Protein AF-A0A7J2IQB5-F1 (afdb_monomer)

Radius of gyration: 12.22 Å; Cα contacts (8 Å, |Δi|>4): 139; chains: 1; bounding box: 37×19×28 Å

pLDDT: mean 74.75, std 11.81, range [45.09, 90.75]

Mean predicted aligned error: 7.33 Å

Solvent-accessible surface area (backbone atoms only — not comparable to full-atom values): 4778 Å² total; per-residue (Å²): 139,76,85,42,60,51,51,64,42,89,60,66,63,49,71,45,66,55,31,53,45,78,45,72,65,89,64,79,88,81,41,85,57,38,53,45,37,40,35,34,31,80,85,64,28,17,29,40,36,39,32,29,65,88,59,51,67,52,73,56,69,81,26,81,40,68,64,60,32,49,55,54,48,51,58,56,51,60,64,72,78,108

Structure (mmCIF, N/CA/C/O backbone):
data_AF-A0A7J2IQB5-F1
#
_entry.id   AF-A0A7J2IQB5-F1
#
loop_
_atom_site.group_PDB
_atom_site.id
_atom_site.type_symbol
_atom_site.label_atom_id
_atom_site.label_alt_id
_atom_site.label_comp_id
_atom_site.label_asym_id
_atom_site.label_entity_id
_atom_site.label_seq_id
_atom_site.pdbx_PDB_ins_code
_atom_site.Cartn_x
_atom_site.Cartn_y
_atom_site.Cartn_z
_atom_site.occupancy
_atom_site.B_iso_or_equiv
_atom_site.auth_seq_id
_atom_site.auth_comp_id
_atom_site.auth_asym_id
_atom_site.auth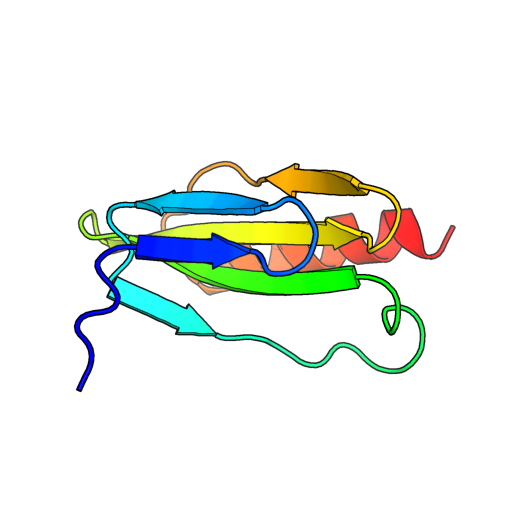_atom_id
_atom_site.pdbx_PDB_model_num
ATOM 1 N N . MET A 1 1 ? -18.643 12.778 -1.066 1.00 48.62 1 MET A N 1
ATOM 2 C CA . MET A 1 1 ? -17.990 11.549 -1.585 1.00 48.62 1 MET A CA 1
ATOM 3 C C . MET A 1 1 ? -17.037 11.056 -0.497 1.00 48.62 1 MET A C 1
ATOM 5 O O . MET A 1 1 ? -16.441 11.935 0.110 1.00 48.62 1 MET A O 1
ATOM 9 N N . PRO A 1 2 ? -16.975 9.747 -0.159 1.00 48.00 2 PRO A N 1
ATOM 10 C CA . PRO A 1 2 ? -16.502 8.726 -1.101 1.00 48.00 2 PRO A CA 1
ATOM 11 C C . PRO A 1 2 ? -17.276 7.386 -1.057 1.00 48.00 2 PRO A C 1
ATOM 13 O O . PRO A 1 2 ? -17.659 6.886 -0.006 1.00 48.00 2 PRO A O 1
ATOM 16 N N . ARG A 1 3 ? -17.479 6.764 -2.222 1.00 50.66 3 ARG A N 1
ATOM 17 C CA . ARG A 1 3 ? -17.840 5.339 -2.341 1.00 50.66 3 ARG A CA 1
ATOM 18 C C . ARG A 1 3 ? -16.852 4.670 -3.289 1.00 50.66 3 ARG A C 1
ATOM 20 O O . ARG A 1 3 ? -17.207 4.299 -4.402 1.00 50.66 3 ARG A O 1
ATOM 27 N N . VAL A 1 4 ? -15.593 4.553 -2.875 1.00 56.22 4 VAL A N 1
ATOM 28 C CA . VAL A 1 4 ? -14.626 3.740 -3.626 1.00 56.22 4 VAL A CA 1
ATOM 29 C C . VAL A 1 4 ? -14.704 2.313 -3.094 1.00 56.22 4 VAL A C 1
ATOM 31 O O . VAL A 1 4 ? -13.856 1.881 -2.335 1.00 56.22 4 VAL A O 1
ATOM 34 N N . HIS A 1 5 ? -15.753 1.578 -3.476 1.00 65.50 5 HIS A N 1
ATOM 35 C CA . HIS A 1 5 ? -15.972 0.181 -3.056 1.00 65.50 5 HIS A CA 1
ATOM 36 C C . HIS A 1 5 ? -14.941 -0.806 -3.618 1.00 65.50 5 HIS A C 1
ATOM 38 O O . HIS A 1 5 ? -14.866 -1.955 -3.177 1.00 65.50 5 HIS A O 1
ATOM 44 N N . SER A 1 6 ? -14.136 -0.338 -4.564 1.00 68.12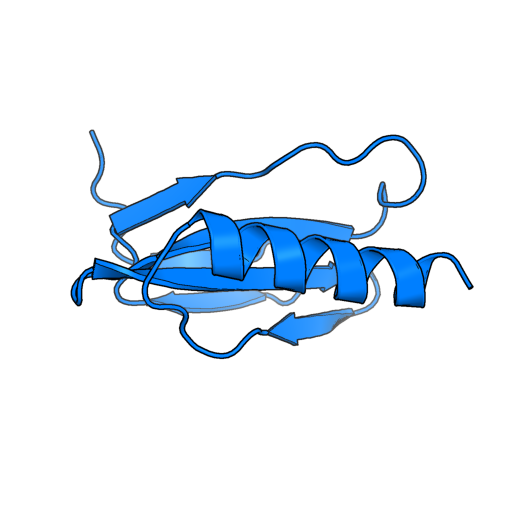 6 SER A N 1
ATOM 45 C CA . SER A 1 6 ? -12.994 -1.043 -5.104 1.00 68.12 6 SER A CA 1
ATOM 46 C C . SER A 1 6 ? -12.035 -0.048 -5.753 1.00 68.12 6 SER A C 1
ATOM 48 O O . SER A 1 6 ? -12.479 0.865 -6.449 1.00 68.12 6 SER A O 1
ATOM 50 N N . PHE A 1 7 ? -10.734 -0.243 -5.586 1.00 74.75 7 PHE A N 1
ATOM 51 C CA . PHE A 1 7 ? -9.698 0.449 -6.340 1.00 74.75 7 PHE A CA 1
ATOM 52 C C . PHE A 1 7 ? -9.068 -0.528 -7.329 1.00 74.75 7 PHE A C 1
ATOM 54 O O . PHE A 1 7 ? -8.504 -1.542 -6.922 1.00 74.75 7 PHE A O 1
ATOM 61 N N . ARG A 1 8 ? -9.145 -0.235 -8.629 1.00 75.56 8 ARG A N 1
ATOM 62 C CA . ARG A 1 8 ? -8.428 -1.014 -9.641 1.00 75.56 8 ARG A CA 1
ATOM 63 C C . ARG A 1 8 ? -7.115 -0.325 -9.968 1.00 75.56 8 ARG A C 1
ATOM 65 O O . ARG A 1 8 ? -7.117 0.793 -10.473 1.00 75.56 8 ARG A O 1
ATOM 72 N N . CYS A 1 9 ? -6.005 -1.008 -9.714 1.00 72.69 9 CYS A N 1
ATOM 73 C CA . CYS A 1 9 ? -4.694 -0.481 -10.048 1.00 72.69 9 CYS A CA 1
ATOM 74 C C . CYS A 1 9 ? -4.547 -0.356 -11.578 1.00 72.69 9 CYS A C 1
ATOM 76 O O . CYS A 1 9 ? -4.739 -1.351 -12.285 1.00 72.69 9 CYS A O 1
ATOM 78 N N . PRO A 1 10 ? -4.193 0.826 -12.112 1.00 69.81 10 PRO A N 1
ATOM 79 C CA . PRO A 1 10 ? -4.008 1.029 -13.546 1.00 69.81 10 PRO A CA 1
ATOM 80 C C . PRO A 1 10 ? -2.841 0.215 -14.123 1.00 69.81 10 PRO A C 1
ATOM 82 O O . PRO A 1 10 ? -2.905 -0.149 -15.298 1.00 69.81 10 PRO A O 1
ATOM 85 N N . TYR A 1 11 ? -1.842 -0.126 -13.303 1.00 72.25 11 TYR A N 1
ATOM 86 C CA . TYR A 1 11 ? -0.634 -0.842 -13.720 1.00 72.25 11 TYR A CA 1
ATOM 87 C C . TYR A 1 11 ? -0.819 -2.364 -13.667 1.00 72.25 11 TYR A C 1
ATOM 89 O O . TYR A 1 11 ? -0.958 -3.004 -14.705 1.00 72.25 11 TYR A O 1
ATOM 97 N N . CYS A 1 12 ? -0.955 -2.957 -12.477 1.00 70.25 12 CYS A N 1
ATOM 98 C CA . CYS A 1 12 ? -1.080 -4.417 -12.337 1.00 70.25 12 CYS A CA 1
ATOM 99 C C . CYS A 1 12 ? -2.492 -4.965 -12.603 1.00 70.25 12 CYS A C 1
ATOM 101 O O . CYS A 1 12 ? -2.728 -6.160 -12.438 1.00 70.25 12 CYS A O 1
ATOM 103 N N . LYS A 1 13 ? -3.456 -4.099 -12.948 1.00 75.06 13 LYS A N 1
ATOM 104 C CA . LYS A 1 13 ? -4.875 -4.418 -13.205 1.00 75.06 13 LYS A CA 1
ATOM 105 C C . LYS A 1 13 ? -5.621 -5.110 -12.055 1.00 75.06 13 LYS A C 1
ATOM 107 O O . LYS A 1 13 ? -6.817 -5.373 -12.222 1.00 75.06 13 LYS A O 1
ATOM 112 N N . LYS A 1 14 ? -4.967 -5.353 -10.907 1.00 73.88 14 LYS A N 1
ATOM 113 C CA . LYS A 1 14 ? -5.568 -5.919 -9.693 1.00 73.88 14 LYS A CA 1
ATOM 114 C C . LYS A 1 14 ? -6.629 -4.980 -9.137 1.00 73.88 14 LYS A C 1
ATOM 116 O O . LYS A 1 14 ? -6.447 -3.763 -9.094 1.00 73.88 14 LYS A O 1
ATOM 121 N N . GLU A 1 15 ? -7.726 -5.577 -8.701 1.00 77.56 15 GLU A N 1
ATOM 122 C CA . GLU A 1 15 ? -8.826 -4.901 -8.031 1.00 77.56 15 GLU A CA 1
ATOM 123 C C . GLU A 1 15 ? -8.706 -5.135 -6.523 1.00 77.56 15 GLU A C 1
ATOM 125 O O . GLU A 1 15 ? -8.649 -6.272 -6.057 1.00 77.56 15 GLU A O 1
ATOM 130 N N . PHE A 1 16 ? -8.660 -4.054 -5.757 1.00 75.50 16 PHE A N 1
ATOM 131 C CA . PHE A 1 16 ? -8.664 -4.075 -4.304 1.00 75.50 16 PHE A CA 1
ATOM 132 C C . PHE A 1 16 ? -10.046 -3.674 -3.813 1.00 75.50 16 PHE A C 1
ATOM 134 O O . PHE A 1 16 ? -10.524 -2.607 -4.179 1.00 75.50 16 PHE A O 1
ATOM 141 N N . ARG A 1 17 ? -10.692 -4.510 -3.000 1.00 77.44 17 ARG A N 1
ATOM 142 C CA . ARG A 1 17 ? -12.072 -4.312 -2.529 1.00 77.44 17 ARG A CA 1
ATOM 143 C C . ARG A 1 17 ? -12.114 -3.827 -1.083 1.00 77.44 17 ARG A C 1
ATOM 1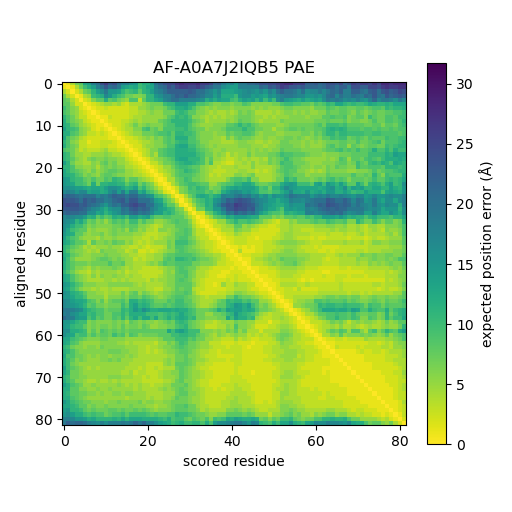45 O O . ARG A 1 17 ? -11.101 -3.836 -0.390 1.00 77.44 17 ARG A O 1
ATOM 152 N N . ASP A 1 18 ? -13.298 -3.393 -0.654 1.00 77.50 18 ASP A N 1
ATOM 153 C CA . ASP A 1 18 ? -13.598 -2.987 0.731 1.00 77.50 18 ASP A CA 1
ATOM 154 C C . ASP A 1 18 ? -12.788 -1.798 1.252 1.00 77.50 18 ASP A C 1
ATOM 156 O O . ASP A 1 18 ? -12.588 -1.625 2.458 1.00 77.50 18 ASP A O 1
ATOM 160 N N . ILE A 1 19 ? -12.380 -0.943 0.322 1.00 75.69 19 ILE A N 1
ATOM 161 C CA . ILE A 1 19 ? -11.717 0.316 0.611 1.00 75.69 19 ILE A CA 1
ATOM 162 C C . ILE A 1 19 ? -12.784 1.385 0.887 1.00 75.69 19 ILE A C 1
ATOM 164 O O . ILE A 1 19 ? -13.879 1.376 0.329 1.00 75.69 19 ILE A O 1
ATOM 168 N N . THR A 1 20 ? -12.494 2.287 1.813 1.00 74.44 20 THR A N 1
ATOM 169 C CA . THR A 1 20 ? -13.307 3.470 2.111 1.00 74.44 20 THR A CA 1
ATOM 170 C C . THR A 1 20 ? -12.613 4.746 1.652 1.00 74.44 20 THR A C 1
ATOM 172 O O . THR A 1 20 ? -13.284 5.712 1.305 1.00 74.44 20 THR A O 1
ATOM 175 N N . GLU A 1 21 ? -11.280 4.739 1.616 1.00 75.50 21 GLU A N 1
ATOM 176 C CA . GLU A 1 21 ? -10.445 5.877 1.234 1.00 75.50 21 GLU A CA 1
ATOM 177 C C . GLU A 1 21 ? -9.178 5.374 0.537 1.00 75.50 21 GLU A C 1
ATOM 179 O O . GLU A 1 21 ? -8.597 4.385 0.983 1.00 75.50 21 GLU A O 1
ATOM 184 N N . VAL A 1 22 ? -8.764 6.041 -0.543 1.00 72.38 22 VAL A N 1
ATOM 185 C CA . VAL A 1 22 ? -7.465 5.840 -1.198 1.00 72.38 22 VAL A CA 1
ATOM 186 C C . VAL A 1 22 ? -6.784 7.192 -1.283 1.00 72.38 22 VAL A C 1
ATOM 188 O O . VAL A 1 22 ? -7.365 8.131 -1.826 1.00 72.38 22 VAL A O 1
ATOM 191 N N . THR A 1 23 ? -5.551 7.258 -0.805 1.00 72.00 23 THR A N 1
ATOM 192 C CA . THR A 1 23 ? -4.707 8.443 -0.898 1.00 72.00 23 THR A CA 1
ATOM 193 C C . THR A 1 23 ? -3.437 8.050 -1.628 1.00 72.00 23 THR A C 1
ATOM 195 O O . THR A 1 23 ? -2.688 7.184 -1.174 1.00 72.00 23 THR A O 1
ATOM 198 N N . THR A 1 24 ? -3.220 8.651 -2.792 1.00 66.62 24 THR A N 1
ATOM 199 C CA . THR A 1 24 ? -1.944 8.577 -3.501 1.00 66.62 24 THR A CA 1
ATOM 200 C C . THR A 1 24 ? -1.046 9.659 -2.929 1.00 66.62 24 THR A C 1
ATOM 202 O O . THR A 1 24 ? -1.362 10.843 -3.032 1.00 66.62 24 THR A O 1
ATOM 205 N N . GLU A 1 25 ? 0.036 9.251 -2.285 1.00 64.62 25 GLU A N 1
ATOM 206 C CA . GLU A 1 25 ? 1.038 10.163 -1.742 1.00 64.62 25 GLU A CA 1
ATOM 207 C C . GLU A 1 25 ? 2.159 10.278 -2.785 1.00 64.62 25 GLU A C 1
ATOM 209 O O . GLU A 1 25 ? 2.657 9.261 -3.273 1.00 64.62 25 GLU A O 1
ATOM 214 N N . ASN A 1 26 ? 2.522 11.507 -3.161 1.00 58.12 26 ASN A N 1
ATOM 215 C CA . ASN A 1 26 ? 3.642 11.754 -4.067 1.00 58.12 26 ASN A CA 1
ATOM 216 C C . ASN A 1 26 ? 4.944 11.669 -3.266 1.00 58.12 26 ASN A C 1
ATOM 218 O O . ASN A 1 26 ? 5.260 12.575 -2.496 1.00 58.12 26 ASN A O 1
ATOM 222 N N . PHE A 1 27 ? 5.696 10.591 -3.462 1.00 58.97 27 PHE A N 1
ATOM 223 C CA . PHE A 1 27 ? 7.071 10.478 -2.986 1.00 58.97 27 PHE A CA 1
ATOM 224 C C . PHE A 1 27 ? 7.998 10.863 -4.152 1.00 58.97 27 PHE A C 1
ATOM 226 O O . PHE A 1 27 ? 7.900 10.286 -5.232 1.00 58.97 27 PHE A O 1
ATOM 233 N N . SER A 1 28 ? 8.786 11.925 -3.954 1.00 45.09 28 SER A N 1
ATOM 234 C CA . SER A 1 28 ? 9.572 12.656 -4.968 1.00 45.09 28 SER A CA 1
ATOM 235 C C . SER A 1 28 ? 10.385 11.755 -5.905 1.00 45.09 28 SER A C 1
ATOM 237 O O . SER A 1 28 ? 11.075 10.865 -5.429 1.00 45.09 28 SER A O 1
ATOM 239 N N . ASP A 1 29 ? 10.312 12.055 -7.207 1.00 49.00 29 ASP A N 1
ATOM 240 C CA . ASP A 1 29 ? 11.187 11.750 -8.363 1.00 49.00 29 ASP A CA 1
ATOM 241 C C . ASP A 1 29 ? 11.767 10.340 -8.606 1.00 49.00 29 ASP A C 1
ATOM 243 O O . ASP A 1 29 ? 12.024 10.004 -9.760 1.00 49.00 29 ASP A O 1
ATOM 247 N N . VAL A 1 30 ? 11.914 9.474 -7.606 1.00 51.78 30 VAL A N 1
ATOM 248 C CA . VAL A 1 30 ? 12.497 8.127 -7.763 1.00 51.78 30 VAL A CA 1
ATOM 249 C C . VAL A 1 30 ? 11.429 7.078 -8.095 1.00 51.78 30 VAL A C 1
ATOM 251 O O . VAL A 1 30 ? 11.720 6.011 -8.628 1.00 51.78 30 VAL A O 1
ATOM 254 N N . VAL A 1 31 ? 10.149 7.406 -7.892 1.00 55.50 31 VAL A N 1
ATOM 255 C CA . VAL A 1 31 ? 9.038 6.460 -8.061 1.00 55.50 31 VAL A CA 1
ATOM 256 C C . VAL A 1 31 ? 8.095 6.825 -9.213 1.00 55.50 31 VAL A C 1
ATOM 258 O O . VAL A 1 31 ? 6.922 6.463 -9.206 1.00 55.50 31 VAL A O 1
ATOM 261 N N . PHE A 1 32 ? 8.580 7.508 -10.254 1.00 53.72 32 PHE A N 1
ATOM 262 C CA . PHE A 1 32 ? 7.754 7.787 -11.444 1.00 53.72 32 PHE A CA 1
ATOM 263 C C . PHE A 1 32 ? 7.206 6.510 -12.104 1.00 53.72 32 PHE A C 1
ATOM 265 O O . PHE A 1 32 ? 6.141 6.534 -12.722 1.00 53.72 32 PHE A O 1
ATOM 272 N N . GLU A 1 33 ? 7.895 5.379 -11.928 1.00 61.09 33 GLU A N 1
ATOM 273 C CA . GLU A 1 33 ? 7.464 4.082 -12.449 1.00 61.09 33 GLU A CA 1
ATOM 274 C C . GLU A 1 33 ? 6.548 3.289 -11.509 1.00 61.09 33 GLU A C 1
ATOM 276 O O . GLU A 1 33 ? 6.035 2.257 -11.939 1.00 61.09 33 GLU A O 1
ATOM 281 N N . HIS A 1 34 ? 6.309 3.719 -10.259 1.00 68.88 34 HIS A N 1
ATOM 282 C CA . HIS A 1 34 ? 5.432 2.970 -9.351 1.00 68.88 34 HIS A CA 1
ATOM 283 C C . HIS A 1 34 ? 4.275 3.802 -8.804 1.00 68.88 34 HIS A C 1
ATOM 285 O O . HIS A 1 34 ? 4.419 4.918 -8.318 1.00 68.88 34 HIS A O 1
ATOM 291 N N . LEU A 1 35 ? 3.088 3.204 -8.811 1.00 73.00 35 LEU A N 1
ATOM 292 C CA . LEU A 1 35 ? 1.938 3.721 -8.096 1.00 73.00 35 LEU A CA 1
ATOM 293 C C . LEU A 1 35 ? 2.033 3.359 -6.623 1.00 73.00 35 LEU A C 1
ATOM 295 O O . LEU A 1 35 ? 1.919 2.182 -6.268 1.00 73.00 35 LEU A O 1
ATOM 299 N N . ILE A 1 36 ? 2.141 4.380 -5.783 1.00 76.56 36 ILE A N 1
ATOM 300 C CA . ILE A 1 36 ? 2.042 4.252 -4.336 1.00 76.56 36 ILE A CA 1
ATOM 301 C C . ILE A 1 36 ? 0.665 4.738 -3.898 1.00 76.56 36 ILE A C 1
ATOM 303 O O . ILE A 1 36 ? 0.261 5.863 -4.199 1.00 76.56 36 ILE A O 1
ATOM 307 N N . ALA A 1 37 ? -0.065 3.902 -3.163 1.00 78.81 37 ALA A N 1
ATOM 308 C CA . ALA A 1 37 ? -1.272 4.367 -2.498 1.00 78.81 37 ALA A CA 1
ATOM 309 C C . ALA A 1 37 ? -1.446 3.759 -1.113 1.00 78.81 37 ALA A C 1
ATOM 311 O O . ALA A 1 37 ? -1.206 2.571 -0.888 1.00 78.81 37 ALA A O 1
ATOM 312 N N . VAL A 1 38 ? -1.952 4.592 -0.210 1.00 82.94 38 VAL A N 1
ATOM 313 C CA . VAL A 1 38 ? -2.460 4.208 1.102 1.00 82.94 38 VAL A CA 1
ATOM 314 C C . VAL A 1 38 ? -3.969 4.050 0.995 1.00 82.94 38 VAL A C 1
ATOM 316 O O . VAL A 1 38 ? -4.648 4.835 0.338 1.00 82.94 38 VAL A O 1
ATOM 319 N N . ARG A 1 39 ? -4.513 3.027 1.643 1.00 85.44 39 ARG A N 1
ATOM 320 C CA . ARG A 1 39 ? -5.942 2.720 1.665 1.00 85.44 39 ARG A CA 1
ATOM 321 C C . ARG A 1 39 ? -6.429 2.553 3.093 1.00 85.44 39 ARG A C 1
ATOM 323 O O . ARG A 1 39 ? -5.746 1.948 3.919 1.00 85.44 39 ARG A O 1
ATOM 330 N N . LYS A 1 40 ? -7.641 3.030 3.353 1.00 86.06 40 LYS A N 1
ATOM 331 C CA . LYS A 1 40 ? -8.402 2.715 4.563 1.00 86.06 40 LYS A CA 1
ATOM 332 C C . LYS A 1 40 ? -9.474 1.692 4.224 1.00 86.06 40 LYS A C 1
ATOM 334 O O . LYS A 1 40 ? -10.163 1.840 3.220 1.00 86.06 40 LYS A O 1
ATOM 339 N N . TYR A 1 41 ? -9.616 0.670 5.049 1.00 84.31 41 TYR A N 1
ATOM 340 C CA . TYR A 1 41 ? -10.592 -0.397 4.884 1.00 84.31 41 TYR A CA 1
ATOM 341 C C . TYR A 1 41 ? -11.819 -0.192 5.775 1.00 84.31 41 TYR A C 1
ATOM 343 O O . TYR A 1 41 ? -11.768 0.514 6.784 1.00 84.31 41 TYR A O 1
ATOM 351 N N . LYS A 1 42 ? -12.926 -0.875 5.448 1.00 81.56 42 LYS A N 1
ATOM 352 C CA . LYS A 1 42 ? -14.176 -0.834 6.238 1.00 81.56 42 LYS A CA 1
ATOM 353 C C . LYS A 1 42 ? -14.004 -1.228 7.708 1.00 81.56 42 LYS A C 1
ATOM 355 O O . LYS A 1 42 ? -14.750 -0.753 8.554 1.00 81.56 42 LYS A O 1
ATOM 360 N N . ASN A 1 43 ? -13.030 -2.082 8.014 1.00 84.38 43 ASN A N 1
ATOM 361 C CA . ASN A 1 43 ? -12.694 -2.489 9.381 1.00 84.38 43 ASN A CA 1
ATOM 362 C C . ASN A 1 43 ? -11.823 -1.455 10.125 1.00 84.38 43 ASN A C 1
ATOM 364 O O . ASN A 1 43 ? -11.207 -1.801 11.127 1.00 84.38 43 ASN A O 1
ATOM 368 N N . ASN A 1 44 ? -11.745 -0.214 9.629 1.00 84.00 44 ASN A N 1
ATOM 369 C CA . ASN A 1 44 ? -10.892 0.868 10.125 1.00 84.00 44 ASN A CA 1
ATOM 370 C C . ASN A 1 44 ? -9.385 0.585 10.095 1.00 84.00 44 ASN A C 1
ATOM 372 O O . ASN A 1 44 ? -8.619 1.389 10.618 1.00 84.00 44 ASN A O 1
ATOM 376 N N . LYS A 1 45 ? -8.948 -0.490 9.432 1.00 88.75 45 LYS A N 1
ATOM 377 C CA . LYS A 1 45 ? -7.527 -0.759 9.230 1.00 88.75 45 LYS A CA 1
ATOM 378 C C . LYS A 1 45 ? -6.988 -0.015 8.018 1.00 88.75 45 LYS A C 1
ATOM 380 O O . LYS A 1 45 ? -7.721 0.322 7.086 1.00 88.75 45 LYS A O 1
ATOM 385 N N . TYR A 1 46 ? -5.684 0.187 8.014 1.00 89.19 46 TYR A N 1
ATOM 386 C CA . TYR A 1 46 ? -4.932 0.810 6.941 1.00 89.19 46 TYR A CA 1
ATOM 387 C C . TYR A 1 46 ? -4.103 -0.235 6.201 1.00 89.19 46 TYR A C 1
ATOM 389 O O . TYR A 1 46 ? -3.772 -1.289 6.731 1.00 89.19 46 TYR A O 1
ATOM 397 N N . GLY A 1 47 ? -3.776 0.039 4.952 1.00 88.94 47 GLY A N 1
ATOM 398 C CA . GLY A 1 47 ? -2.779 -0.715 4.208 1.00 88.94 47 GLY A CA 1
ATOM 399 C C . GLY A 1 47 ? -2.226 0.139 3.086 1.00 88.94 47 GLY A C 1
ATOM 400 O O . GLY A 1 47 ? -2.762 1.202 2.786 1.00 88.94 47 GLY A O 1
ATOM 401 N N . PHE A 1 48 ? -1.188 -0.344 2.431 1.00 86.56 48 PHE A N 1
ATOM 402 C CA . PHE A 1 48 ? -0.620 0.291 1.260 1.00 86.56 48 PHE A CA 1
ATOM 403 C C . PHE A 1 48 ? -0.359 -0.737 0.168 1.00 86.56 48 PHE A C 1
ATOM 405 O O . PHE A 1 48 ? -0.351 -1.954 0.391 1.00 86.56 48 PHE A O 1
ATOM 412 N N . PHE A 1 49 ? -0.174 -0.239 -1.042 1.00 82.94 49 PHE A N 1
ATOM 413 C CA . PHE A 1 49 ? 0.435 -1.007 -2.108 1.00 82.94 49 PHE A CA 1
ATOM 414 C C . PHE A 1 49 ? 1.388 -0.113 -2.893 1.00 82.94 49 PHE A C 1
ATOM 416 O O . PHE A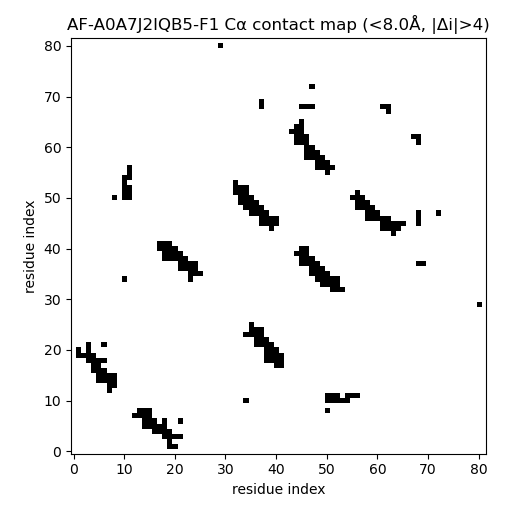 1 49 ? 1.154 1.088 -3.034 1.00 82.94 49 PHE A O 1
ATOM 423 N N . ILE A 1 50 ? 2.441 -0.735 -3.404 1.00 82.94 50 ILE A N 1
ATOM 424 C CA . ILE A 1 50 ? 3.405 -0.146 -4.325 1.00 82.94 50 ILE A CA 1
ATOM 425 C C . ILE A 1 50 ? 3.352 -1.013 -5.571 1.00 82.94 50 ILE A C 1
ATOM 427 O O . ILE A 1 50 ? 3.546 -2.222 -5.475 1.00 82.94 50 ILE A O 1
ATOM 431 N N . VAL A 1 51 ? 3.028 -0.453 -6.729 1.00 77.56 51 VAL A N 1
ATOM 432 C CA . VAL A 1 51 ? 2.924 -1.231 -7.969 1.00 77.56 51 VAL A CA 1
ATOM 433 C C . VAL A 1 51 ? 3.757 -0.583 -9.051 1.00 77.56 51 VAL A C 1
ATOM 435 O O . VAL A 1 51 ? 3.451 0.532 -9.448 1.00 77.56 51 VAL A O 1
ATOM 438 N N . SER A 1 52 ? 4.739 -1.318 -9.560 1.00 74.25 52 SER A N 1
ATOM 439 C CA . SER A 1 52 ? 5.554 -0.932 -10.707 1.00 74.25 52 SER A CA 1
ATOM 440 C C . SER A 1 52 ? 4.766 -1.023 -12.016 1.00 74.25 52 SER A C 1
ATOM 442 O O . SER A 1 52 ? 3.946 -1.929 -12.215 1.00 74.25 52 SER A O 1
ATOM 444 N N . SER A 1 53 ? 5.075 -0.128 -12.947 1.00 67.56 53 SER A N 1
ATOM 445 C CA . SER A 1 53 ? 4.665 -0.173 -14.350 1.00 67.56 53 SER A CA 1
ATOM 446 C C . SER A 1 53 ? 5.104 -1.468 -15.047 1.00 67.56 53 SER A C 1
ATOM 448 O O . SER A 1 53 ? 4.382 -1.960 -15.914 1.00 67.56 53 SER A O 1
ATOM 450 N N . ALA A 1 54 ? 6.211 -2.077 -14.607 1.00 68.31 54 ALA A N 1
ATOM 451 C CA . ALA A 1 54 ? 6.752 -3.330 -15.135 1.00 68.31 54 ALA A CA 1
ATOM 452 C C . ALA A 1 54 ? 5.974 -4.593 -14.699 1.00 68.31 54 ALA A C 1
ATOM 454 O O . ALA A 1 54 ? 6.321 -5.706 -15.089 1.00 68.31 54 ALA A O 1
ATOM 455 N N . GLY A 1 55 ? 4.908 -4.449 -13.900 1.00 60.03 55 GLY A N 1
ATOM 456 C CA . GLY A 1 55 ? 4.025 -5.559 -13.516 1.00 60.03 55 GLY A CA 1
ATOM 457 C C . GLY A 1 55 ? 4.339 -6.216 -12.167 1.00 60.03 55 GLY A C 1
ATOM 458 O O . GLY A 1 55 ? 3.641 -7.152 -11.772 1.00 60.03 55 GLY A O 1
ATOM 459 N N . GLY A 1 56 ? 5.327 -5.706 -11.426 1.00 69.00 56 GLY A N 1
ATOM 460 C CA . GLY A 1 56 ? 5.601 -6.073 -10.033 1.00 69.00 56 GLY A CA 1
ATOM 461 C C . GLY A 1 56 ? 4.828 -5.213 -9.029 1.00 69.00 56 GLY A C 1
ATOM 462 O O . GLY A 1 56 ? 4.402 -4.102 -9.340 1.00 69.00 56 GLY A O 1
ATOM 463 N N . GLY A 1 57 ? 4.634 -5.702 -7.804 1.00 73.50 57 GLY A N 1
ATOM 464 C CA . GLY A 1 57 ? 4.086 -4.856 -6.749 1.00 73.50 57 GLY A CA 1
ATOM 465 C C . GLY A 1 57 ? 4.060 -5.486 -5.364 1.00 73.50 57 GLY A C 1
ATOM 466 O O . GLY A 1 57 ? 3.799 -6.679 -5.210 1.00 73.50 57 GLY A O 1
ATOM 467 N N . VAL A 1 58 ? 4.284 -4.645 -4.362 1.00 78.94 58 VAL A N 1
ATOM 468 C CA . VAL A 1 58 ? 4.191 -4.963 -2.940 1.00 78.94 58 VAL A CA 1
ATOM 469 C C . VAL A 1 58 ? 2.791 -4.610 -2.454 1.00 78.94 58 VAL A C 1
ATOM 471 O O . VAL A 1 58 ? 2.271 -3.528 -2.725 1.00 78.94 58 VAL A O 1
ATOM 474 N N . ILE A 1 59 ? 2.157 -5.534 -1.735 1.00 78.94 59 ILE A N 1
ATOM 475 C CA . ILE A 1 59 ? 0.875 -5.306 -1.068 1.00 78.94 59 ILE A CA 1
ATOM 476 C C . ILE A 1 59 ? 1.113 -5.527 0.416 1.00 78.94 59 ILE A C 1
ATOM 478 O O . ILE A 1 59 ? 1.499 -6.622 0.821 1.00 78.94 59 ILE A O 1
ATOM 482 N N . SER A 1 60 ? 0.882 -4.495 1.220 1.00 81.62 60 SER A N 1
ATOM 483 C CA . SER A 1 60 ? 1.150 -4.571 2.648 1.00 81.62 60 SER A CA 1
ATOM 484 C C . SER A 1 60 ? 0.104 -5.404 3.398 1.00 81.62 60 SER A C 1
ATOM 486 O O . SER A 1 60 ? -1.051 -5.498 2.951 1.00 81.62 60 SER A O 1
ATOM 488 N N . PRO A 1 61 ? 0.458 -5.908 4.596 1.00 81.00 61 PRO A N 1
ATOM 489 C C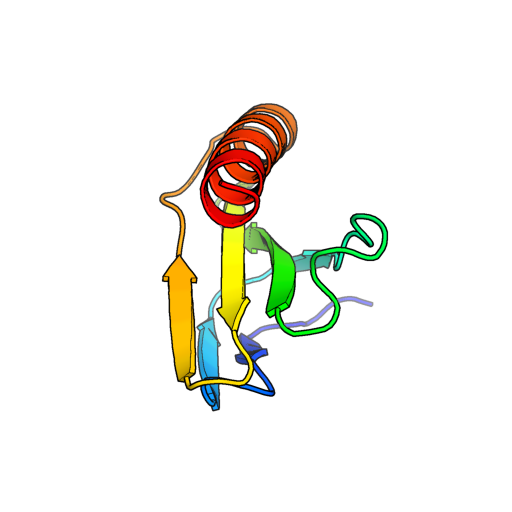A . PRO A 1 61 ? -0.520 -6.334 5.592 1.00 81.00 61 PRO A CA 1
ATOM 490 C C . PRO A 1 61 ? -1.387 -5.157 6.077 1.00 81.00 61 PRO A C 1
ATOM 492 O O . PRO A 1 61 ? -1.202 -4.005 5.671 1.00 81.00 61 PRO A O 1
ATOM 495 N N . PHE A 1 62 ? -2.361 -5.464 6.935 1.00 88.44 62 PHE A N 1
ATOM 496 C CA . PHE A 1 62 ? -3.220 -4.467 7.566 1.00 88.44 62 PHE A CA 1
ATOM 497 C C . PHE A 1 62 ? -2.557 -3.858 8.808 1.00 88.44 62 PHE A C 1
ATOM 499 O O . PHE A 1 62 ? -2.012 -4.590 9.630 1.00 88.44 62 PHE A O 1
ATOM 506 N N . PHE A 1 63 ? -2.696 -2.546 8.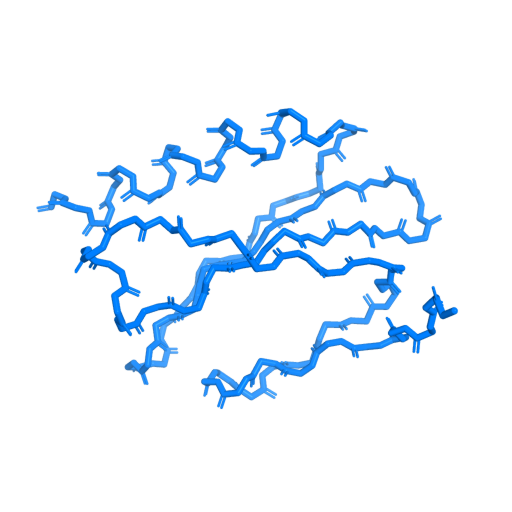971 1.00 90.75 63 PHE A N 1
ATOM 507 C CA . PHE A 1 63 ? -2.227 -1.765 10.116 1.00 90.75 63 PHE A CA 1
ATOM 508 C C . PHE A 1 63 ? -3.411 -1.162 10.865 1.00 90.75 63 PHE A C 1
ATOM 510 O O . PHE A 1 63 ? -4.439 -0.862 10.254 1.00 90.75 63 PHE A O 1
ATOM 517 N N . ASP A 1 64 ? -3.286 -0.969 12.174 1.00 90.00 64 ASP A N 1
ATOM 518 C CA . ASP A 1 64 ? -4.369 -0.406 12.982 1.00 90.00 64 ASP A CA 1
ATOM 519 C C . ASP A 1 64 ? -4.414 1.127 12.875 1.00 90.00 64 ASP A C 1
ATOM 521 O O . ASP A 1 64 ? -5.488 1.724 12.964 1.00 90.00 64 ASP A O 1
ATOM 525 N N . THR A 1 65 ? -3.280 1.771 12.571 1.00 89.81 65 THR A N 1
ATOM 526 C CA . THR A 1 65 ? -3.189 3.228 12.388 1.00 89.81 65 THR A CA 1
ATOM 527 C C . THR A 1 65 ? -2.634 3.641 11.019 1.00 89.81 65 THR A C 1
ATOM 529 O O . THR A 1 65 ? -1.891 2.908 10.359 1.00 89.81 65 THR A O 1
ATOM 532 N N . ARG A 1 66 ? -2.971 4.867 10.581 1.00 85.62 66 ARG A N 1
ATOM 533 C CA . ARG A 1 66 ? -2.402 5.467 9.358 1.00 85.62 66 ARG A CA 1
ATOM 534 C C . ARG A 1 66 ? -0.887 5.641 9.479 1.00 85.62 66 ARG A C 1
ATOM 536 O O . ARG A 1 66 ? -0.178 5.470 8.496 1.00 85.62 66 ARG A O 1
ATOM 543 N N . GLU A 1 67 ? -0.401 5.981 10.666 1.00 89.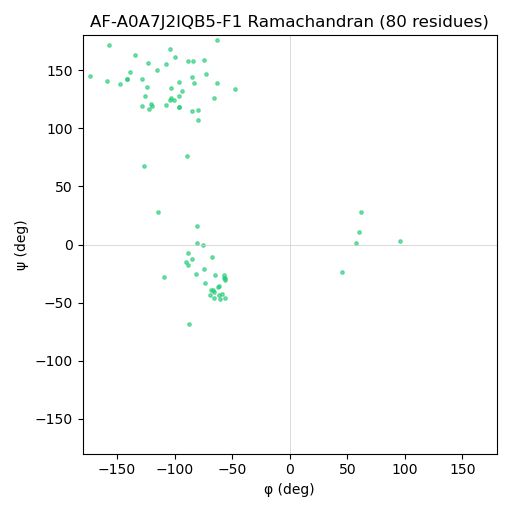06 67 GLU A N 1
ATOM 544 C CA . GLU A 1 67 ? 1.009 6.275 10.913 1.00 89.06 67 GLU A CA 1
ATOM 545 C C . GLU A 1 67 ? 1.889 5.024 10.814 1.00 89.06 67 GLU A C 1
ATOM 547 O O . GLU A 1 67 ? 2.904 5.046 10.122 1.00 89.06 67 GLU A O 1
ATOM 552 N N . GLU A 1 68 ? 1.458 3.897 11.389 1.00 90.44 68 GLU A N 1
ATOM 553 C CA . GLU A 1 68 ? 2.130 2.601 11.209 1.00 90.44 68 GLU A CA 1
ATOM 554 C C . GLU A 1 68 ? 2.197 2.199 9.735 1.00 90.44 68 GLU A C 1
ATOM 556 O O . GLU A 1 68 ? 3.243 1.770 9.247 1.00 90.44 68 GLU A O 1
ATOM 561 N N . CYS A 1 69 ? 1.093 2.399 9.012 1.00 90.00 69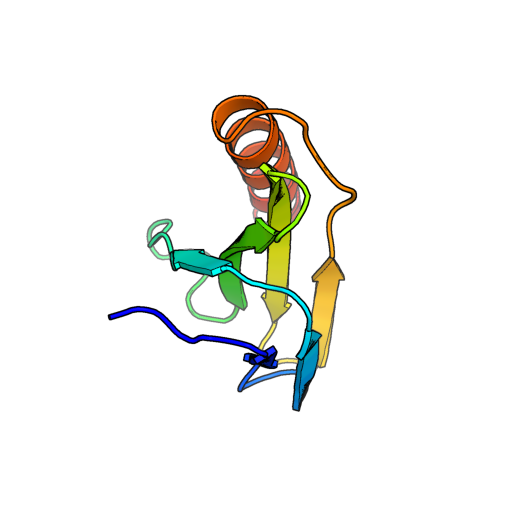 CYS A N 1
ATOM 562 C CA . CYS A 1 69 ? 1.022 2.130 7.584 1.00 90.00 69 CYS A CA 1
ATOM 563 C C . CYS A 1 69 ? 2.007 2.998 6.787 1.00 90.00 69 CYS A C 1
ATOM 565 O O . CYS A 1 69 ? 2.676 2.491 5.890 1.00 90.00 69 CYS A O 1
ATOM 567 N N . LEU A 1 70 ? 2.113 4.291 7.108 1.00 85.44 70 LEU A N 1
ATOM 568 C CA . LEU A 1 70 ? 3.041 5.214 6.450 1.00 85.44 70 LEU A CA 1
ATOM 569 C C . LEU A 1 70 ? 4.503 4.898 6.783 1.00 85.44 70 LEU A C 1
ATOM 571 O O . LEU A 1 70 ? 5.352 4.959 5.900 1.00 85.44 70 LEU A O 1
ATOM 575 N N . ASN A 1 71 ? 4.804 4.527 8.026 1.00 88.69 71 ASN A N 1
ATOM 576 C CA . ASN A 1 71 ? 6.154 4.139 8.433 1.00 88.69 71 ASN A CA 1
ATOM 577 C C . ASN A 1 71 ? 6.603 2.845 7.745 1.00 88.69 71 ASN A C 1
ATOM 579 O O . ASN A 1 71 ? 7.740 2.753 7.288 1.00 88.69 71 ASN A O 1
ATOM 583 N N . ALA A 1 72 ? 5.712 1.860 7.626 1.00 88.56 72 ALA A N 1
ATOM 584 C CA . ALA A 1 72 ? 5.988 0.642 6.872 1.00 88.56 72 ALA A CA 1
ATOM 585 C C . ALA A 1 72 ? 6.137 0.921 5.368 1.00 88.56 72 ALA A C 1
ATOM 587 O O . ALA A 1 72 ? 7.033 0.370 4.739 1.00 88.56 72 ALA A O 1
ATOM 588 N N . LEU A 1 73 ? 5.313 1.813 4.809 1.00 85.69 73 LEU A N 1
ATOM 589 C CA . LEU A 1 73 ? 5.422 2.237 3.415 1.00 85.69 73 LEU A CA 1
ATOM 590 C C . LEU A 1 73 ? 6.776 2.897 3.124 1.00 85.69 73 LEU A C 1
ATOM 592 O O . LEU A 1 73 ? 7.417 2.525 2.150 1.00 85.69 73 LEU A O 1
ATOM 596 N N . LYS A 1 74 ? 7.235 3.821 3.979 1.00 84.19 74 LYS A N 1
ATOM 597 C CA . LYS A 1 74 ? 8.553 4.465 3.841 1.00 84.19 74 LYS A CA 1
ATOM 598 C C . LYS A 1 74 ? 9.685 3.439 3.793 1.00 84.19 74 LYS A C 1
ATOM 600 O O . LYS A 1 74 ? 10.491 3.494 2.878 1.00 84.19 74 LYS A O 1
ATOM 605 N N . ARG A 1 75 ? 9.672 2.452 4.695 1.00 84.94 75 ARG A N 1
ATOM 606 C CA . ARG A 1 75 ? 10.677 1.374 4.715 1.00 84.94 75 ARG A CA 1
ATOM 607 C C . ARG A 1 75 ? 10.683 0.527 3.447 1.00 84.94 75 ARG A C 1
ATOM 609 O O . ARG A 1 75 ? 11.733 0.042 3.049 1.00 84.94 75 ARG A O 1
ATOM 616 N N . GLU A 1 76 ? 9.518 0.282 2.849 1.00 84.56 76 GLU A N 1
ATOM 617 C CA . GLU A 1 76 ? 9.448 -0.445 1.578 1.00 84.56 76 GLU A CA 1
ATOM 618 C C . GLU A 1 76 ? 9.924 0.413 0.402 1.00 84.56 76 GLU A C 1
ATOM 620 O O . GLU A 1 76 ? 10.529 -0.130 -0.513 1.00 84.56 76 GLU A O 1
ATOM 625 N N . ILE A 1 77 ? 9.692 1.730 0.431 1.00 78.94 77 ILE A N 1
ATOM 626 C CA . ILE A 1 77 ? 10.227 2.662 -0.572 1.00 78.94 77 ILE A CA 1
ATOM 627 C C . ILE A 1 77 ? 11.755 2.719 -0.480 1.00 78.94 77 ILE A C 1
ATOM 629 O O . ILE A 1 77 ? 12.404 2.544 -1.501 1.00 78.94 77 ILE A O 1
ATOM 633 N N . GLU A 1 78 ? 12.323 2.842 0.723 1.00 80.50 78 GLU A N 1
ATOM 634 C CA . GLU A 1 78 ? 13.782 2.864 0.934 1.00 80.50 78 GLU A CA 1
ATOM 635 C C . GLU A 1 78 ? 14.482 1.617 0.361 1.00 80.50 78 GLU A C 1
ATOM 637 O O . GLU A 1 78 ? 15.611 1.703 -0.099 1.00 80.50 78 GLU A O 1
ATOM 642 N N . LYS A 1 79 ? 13.811 0.455 0.336 1.00 79.44 79 LYS A N 1
ATOM 643 C CA . LYS A 1 79 ? 14.338 -0.777 -0.287 1.00 79.44 79 LYS A CA 1
ATOM 644 C C . LYS A 1 79 ? 14.311 -0.775 -1.814 1.00 79.44 79 LYS A C 1
ATOM 646 O O . LYS A 1 79 ? 14.941 -1.634 -2.413 1.00 79.44 79 LYS A O 1
ATOM 651 N N . LEU A 1 80 ? 13.482 0.065 -2.429 1.00 71.38 80 LEU A N 1
ATOM 652 C CA . LEU A 1 80 ? 13.378 0.182 -3.886 1.00 71.38 80 LEU A CA 1
ATOM 653 C C . LEU A 1 80 ? 14.383 1.194 -4.446 1.00 71.38 80 LEU A C 1
ATOM 655 O O . LEU A 1 80 ? 14.611 1.199 -5.652 1.00 71.38 80 LEU A O 1
ATOM 659 N N . GLU A 1 81 ? 14.925 2.063 -3.591 1.00 67.38 81 GLU A N 1
ATOM 660 C CA . GLU A 1 81 ? 15.945 3.054 -3.952 1.00 67.38 81 GLU A CA 1
ATOM 661 C C . GLU A 1 81 ? 17.380 2.486 -3.914 1.00 67.38 81 GLU A C 1
ATOM 663 O O . GLU A 1 81 ? 18.285 3.133 -4.441 1.00 67.38 81 GLU A O 1
ATOM 668 N N . ASP A 1 82 ? 17.576 1.296 -3.329 1.00 56.06 82 ASP A N 1
ATOM 669 C CA . ASP A 1 82 ? 18.849 0.549 -3.239 1.00 56.06 82 ASP A CA 1
ATOM 670 C C . ASP A 1 82 ? 18.937 -0.547 -4.322 1.00 56.06 82 ASP A C 1
ATOM 672 O O . ASP A 1 82 ? 20.001 -0.658 -4.977 1.00 56.06 82 ASP A O 1
#

Nearest PDB structures (foldseek):
  8v83-assembly1_I  TM=5.784E-01  e=5.847E-01  Saccharomyces cerevisiae BY4741
  4fmd-assembly3_E  TM=6.290E-01  e=2.161E+00  Escherichia coli
  6gxr-assembly1_A  TM=6.036E-01  e=3.405E+00  Burkholderia pseudomallei
  8asv-assembly1_B  TM=7.036E-01  e=5.069E+00  Saccharomyces cerevisiae
  8bdd-assembly1_A  TM=3.851E-01  e=7.769E-01  Bacteroides ovatus

Sequence (82 aa):
MPRVHSFRCPYCKKEFRDITEVTTENFSDVVFEHLIAVRKYKNNKYGFFIVSSAGGGVI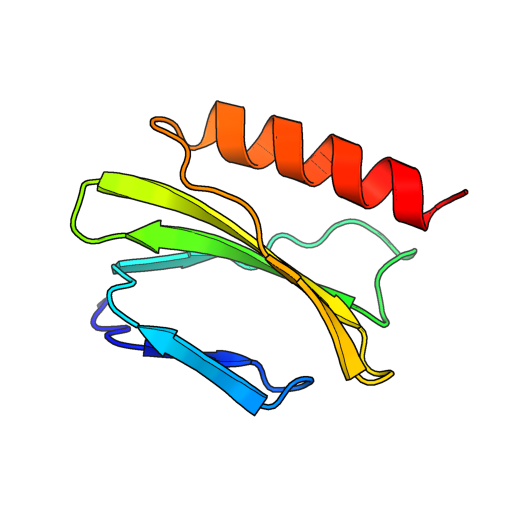SPFFDTREECLNALKREIEKLED

Foldseek 3Di:
DDDCQWDQDPQLRDIHGQFPDKDFDDDPDPQPQWTWIKTAGPVRWIWIKIAGNVNDIDTGDTHNDPVVRVVVVVVVVVVVVD

Secondary structure (DSSP, 8-state):
----SEEE-TTT-PEEESEEEEE----TTT-TTEEEEEEEETTS-EEEEEEETTS-EEE---BSSHHHHHHHHHHHHHTT--